Protein AF-A4V744-F1 (afdb_monomer_lite)

Structure (mmCIF, N/CA/C/O backbone):
data_AF-A4V744-F1
#
_entry.id   AF-A4V744-F1
#
loop_
_atom_site.group_PDB
_atom_site.id
_atom_site.type_symbol
_atom_site.label_atom_id
_atom_site.label_alt_id
_atom_site.label_comp_id
_atom_site.label_asym_id
_atom_site.label_entity_id
_atom_site.label_seq_id
_atom_site.pdbx_PDB_ins_code
_atom_site.Cartn_x
_atom_site.Cartn_y
_atom_site.Cartn_z
_atom_site.occupancy
_atom_site.B_iso_or_equiv
_atom_site.auth_seq_id
_atom_site.auth_comp_id
_atom_site.auth_asym_id
_atom_site.auth_atom_id
_atom_site.pdbx_PDB_model_num
ATOM 1 N N . MET A 1 1 ? 41.939 4.736 -84.331 1.00 39.88 1 MET A N 1
ATOM 2 C CA . MET A 1 1 ? 41.322 3.540 -83.723 1.00 39.88 1 MET A CA 1
ATOM 3 C C . MET A 1 1 ? 40.564 4.002 -82.494 1.00 39.88 1 MET A C 1
ATOM 5 O O . MET A 1 1 ? 41.190 4.367 -81.511 1.00 39.88 1 MET A O 1
ATOM 9 N N . PHE A 1 2 ? 39.242 4.112 -82.613 1.00 42.59 2 PHE A N 1
ATOM 10 C CA . PHE A 1 2 ? 38.347 4.412 -81.499 1.00 42.59 2 PHE A CA 1
ATOM 11 C C . PHE A 1 2 ? 38.007 3.085 -80.820 1.00 42.59 2 PHE A C 1
ATOM 13 O O . PHE A 1 2 ? 37.403 2.225 -81.455 1.00 42.59 2 PHE A O 1
ATOM 20 N N . SER A 1 3 ? 38.435 2.900 -79.573 1.00 40.66 3 SER A N 1
ATOM 21 C CA . SER A 1 3 ? 37.956 1.797 -78.740 1.00 40.66 3 SER A CA 1
ATOM 22 C C . SER A 1 3 ? 36.756 2.292 -77.947 1.00 40.66 3 SER A C 1
ATOM 24 O O . SER A 1 3 ? 36.907 3.073 -77.010 1.00 40.66 3 SER A O 1
ATOM 26 N N . GLU A 1 4 ? 35.567 1.854 -78.348 1.00 43.22 4 GLU A N 1
ATOM 27 C CA . GLU A 1 4 ? 34.348 1.975 -77.554 1.00 43.22 4 GLU A CA 1
ATOM 28 C C . GLU A 1 4 ? 34.494 1.112 -76.291 1.00 43.22 4 GLU A C 1
ATOM 30 O O . GLU A 1 4 ? 34.609 -0.112 -76.365 1.00 43.22 4 GLU A O 1
ATOM 35 N N . GLN A 1 5 ? 34.517 1.740 -75.113 1.00 41.59 5 GLN A N 1
ATOM 36 C CA . GLN A 1 5 ? 34.272 1.028 -73.860 1.00 41.59 5 GLN A CA 1
ATOM 37 C C . GLN A 1 5 ? 32.759 0.820 -73.706 1.00 41.59 5 GLN A C 1
ATOM 39 O O . GLN A 1 5 ? 32.009 1.792 -73.822 1.00 41.59 5 GLN A O 1
ATOM 44 N N . PRO A 1 6 ? 32.279 -0.396 -73.398 1.00 44.72 6 PRO A N 1
ATOM 45 C CA . PRO A 1 6 ? 30.864 -0.605 -73.146 1.00 44.72 6 PRO A CA 1
ATOM 46 C C . PRO A 1 6 ? 30.488 0.022 -71.797 1.00 44.72 6 PRO A C 1
ATOM 48 O O . PRO A 1 6 ? 30.971 -0.391 -70.741 1.00 44.72 6 PRO A O 1
ATOM 51 N N . GLN A 1 7 ? 29.603 1.021 -71.837 1.00 45.38 7 GLN A N 1
ATOM 52 C CA . GLN A 1 7 ? 28.881 1.524 -70.670 1.00 45.38 7 GLN A CA 1
ATOM 53 C C . GLN A 1 7 ? 28.083 0.373 -70.044 1.00 45.38 7 GLN A C 1
ATOM 55 O O . GLN A 1 7 ? 27.060 -0.058 -70.575 1.00 45.38 7 GLN A O 1
ATOM 60 N N . GLN A 1 8 ? 28.541 -0.126 -68.896 1.00 43.38 8 GLN A N 1
ATOM 61 C CA . GLN A 1 8 ? 27.714 -0.968 -68.039 1.00 43.38 8 GLN A CA 1
ATOM 62 C C . GLN A 1 8 ? 26.542 -0.129 -67.499 1.00 43.38 8 GLN A C 1
ATOM 64 O O . GLN A 1 8 ? 26.775 0.961 -66.967 1.00 43.38 8 GLN A O 1
ATOM 69 N N . PRO A 1 9 ? 25.286 -0.603 -67.585 1.00 44.59 9 PRO A N 1
ATOM 70 C CA . PRO A 1 9 ? 24.174 0.076 -66.947 1.00 44.59 9 PRO A CA 1
ATOM 71 C C . PRO A 1 9 ? 24.322 -0.074 -65.432 1.00 44.59 9 PRO A C 1
ATOM 73 O O . PRO A 1 9 ? 24.191 -1.167 -64.879 1.00 44.59 9 PRO A O 1
ATOM 76 N N . ILE A 1 10 ? 24.598 1.036 -64.747 1.00 46.03 10 ILE A N 1
ATOM 77 C CA . ILE A 1 10 ? 24.522 1.112 -63.290 1.00 46.03 10 ILE A CA 1
ATOM 78 C C . ILE A 1 10 ? 23.040 0.970 -62.941 1.00 46.03 10 ILE A C 1
ATOM 80 O O . ILE A 1 10 ? 22.276 1.934 -62.987 1.00 46.03 10 ILE A O 1
ATOM 84 N N . ALA A 1 11 ? 22.613 -0.261 -62.662 1.00 47.22 11 ALA A N 1
ATOM 85 C CA . ALA A 1 11 ? 21.280 -0.555 -62.173 1.00 47.22 11 ALA A CA 1
ATOM 86 C C . ALA A 1 11 ? 21.064 0.227 -60.871 1.00 47.22 11 ALA A C 1
ATOM 88 O O . ALA A 1 11 ? 21.612 -0.104 -59.817 1.00 47.22 11 ALA A O 1
ATOM 89 N N . ALA A 1 12 ? 20.282 1.302 -60.968 1.00 52.31 12 ALA A N 1
ATOM 90 C CA . ALA A 1 12 ? 19.853 2.120 -59.850 1.00 52.31 12 ALA A CA 1
ATOM 91 C C . ALA A 1 12 ? 19.116 1.233 -58.842 1.00 52.31 12 ALA A C 1
ATOM 93 O O . ALA A 1 12 ? 17.920 0.968 -58.964 1.00 52.31 12 ALA A O 1
ATOM 94 N N . THR A 1 13 ? 19.833 0.759 -57.827 1.00 50.25 13 THR A N 1
ATOM 95 C CA . THR A 1 13 ? 19.216 0.005 -56.744 1.00 50.25 13 THR A CA 1
ATOM 96 C C . THR A 1 13 ? 18.580 1.021 -55.800 1.00 50.25 13 THR A C 1
ATOM 98 O O . THR A 1 13 ? 19.169 1.413 -54.796 1.00 50.25 13 THR A O 1
ATOM 101 N N . LYS A 1 14 ? 17.371 1.495 -56.127 1.00 54.41 14 LYS A N 1
ATOM 102 C CA . LYS A 1 14 ? 16.522 2.220 -55.172 1.00 54.41 14 LYS A CA 1
ATOM 103 C C . LYS A 1 14 ? 16.072 1.228 -54.094 1.00 54.41 14 LYS A C 1
ATOM 105 O O . LYS A 1 14 ? 14.969 0.693 -54.148 1.00 54.41 14 LYS A O 1
ATOM 110 N N . LYS A 1 15 ? 16.944 0.934 -53.123 1.00 53.41 15 LYS A N 1
ATOM 111 C CA . LYS A 1 15 ? 16.560 0.186 -51.922 1.00 53.41 15 LYS A CA 1
ATOM 112 C C . LYS A 1 15 ? 15.655 1.079 -51.079 1.00 53.41 15 LYS A C 1
ATOM 114 O O . LYS A 1 15 ? 16.089 2.069 -50.503 1.00 53.41 15 LYS A O 1
ATOM 119 N N . SER A 1 16 ? 14.377 0.714 -51.116 1.00 53.50 16 SER A N 1
ATOM 120 C CA . SER A 1 16 ? 13.258 1.124 -50.272 1.00 53.50 16 SER A CA 1
ATOM 121 C C . SER A 1 16 ? 13.646 1.852 -48.978 1.00 53.50 16 SER A C 1
ATOM 123 O O . SER A 1 16 ? 14.050 1.239 -47.994 1.00 53.50 16 SER A O 1
ATOM 125 N N . ILE A 1 17 ? 13.427 3.166 -48.966 1.00 54.81 17 ILE A N 1
ATOM 126 C CA . ILE A 1 17 ? 13.433 4.001 -47.753 1.00 54.81 17 ILE A CA 1
ATOM 127 C C . ILE A 1 17 ? 12.114 3.797 -46.965 1.00 54.81 17 ILE A C 1
ATOM 129 O O . ILE A 1 17 ? 12.008 4.161 -45.799 1.00 54.81 17 ILE A O 1
ATOM 133 N N . PHE A 1 18 ? 11.115 3.133 -47.563 1.00 52.41 18 PHE A N 1
ATOM 134 C CA . PHE A 1 18 ? 9.781 2.935 -46.987 1.00 52.41 18 PHE A CA 1
ATOM 135 C C . PHE A 1 18 ? 9.669 1.756 -46.015 1.00 52.41 18 PHE A C 1
ATOM 137 O O . PHE A 1 18 ? 8.748 1.738 -45.205 1.00 52.41 18 PHE A O 1
ATOM 144 N N . ALA A 1 19 ? 10.591 0.788 -46.041 1.00 53.59 19 ALA A N 1
ATOM 145 C CA . ALA A 1 19 ? 10.578 -0.301 -45.059 1.00 53.59 19 ALA A CA 1
ATOM 146 C C . ALA A 1 19 ? 10.895 0.207 -43.636 1.00 53.59 19 ALA A C 1
ATOM 148 O O . ALA A 1 19 ? 10.351 -0.300 -42.662 1.00 53.59 19 ALA A O 1
ATOM 149 N N . SER A 1 20 ? 11.719 1.255 -43.523 1.00 62.75 20 SER A N 1
ATOM 150 C CA . SER A 1 20 ? 12.207 1.818 -42.257 1.00 62.75 20 SER A CA 1
ATOM 151 C C . SER A 1 20 ? 11.082 2.321 -41.343 1.00 62.75 20 SER A C 1
ATOM 153 O O . SER A 1 20 ? 10.995 1.917 -40.185 1.00 62.75 20 SER A O 1
ATOM 155 N N . THR A 1 21 ? 10.167 3.148 -41.858 1.00 66.25 21 THR A N 1
ATOM 156 C CA . THR A 1 21 ? 9.132 3.790 -41.032 1.00 66.25 21 THR A CA 1
ATOM 157 C C . THR A 1 21 ? 8.153 2.782 -40.430 1.00 66.25 21 THR A C 1
ATOM 159 O O . THR A 1 21 ? 7.762 2.928 -39.275 1.00 66.25 21 THR A O 1
ATOM 162 N N . TRP A 1 22 ? 7.804 1.721 -41.162 1.00 69.50 22 TRP A N 1
ATOM 163 C CA . TRP A 1 22 ? 6.917 0.671 -40.655 1.00 69.50 22 TRP A CA 1
ATOM 164 C C . TRP A 1 22 ? 7.558 -0.146 -39.534 1.00 69.50 22 TRP A C 1
ATOM 166 O O . TRP A 1 22 ? 6.886 -0.433 -38.546 1.00 69.50 22 TRP A O 1
ATOM 176 N N . PHE A 1 23 ? 8.856 -0.454 -39.629 1.00 72.81 23 PHE A N 1
ATOM 177 C CA . PHE A 1 23 ? 9.576 -1.100 -38.528 1.00 72.81 23 PHE A CA 1
ATOM 178 C C . PHE A 1 23 ? 9.663 -0.197 -37.293 1.00 72.81 23 PHE A C 1
ATOM 180 O O . PHE A 1 23 ? 9.474 -0.688 -36.184 1.00 72.81 23 PHE A O 1
ATOM 187 N N . PHE A 1 24 ? 9.866 1.115 -37.461 1.00 72.56 24 PHE A N 1
ATOM 188 C CA . PHE A 1 24 ? 9.848 2.065 -36.342 1.00 72.56 24 PHE A CA 1
ATOM 189 C C . PHE A 1 24 ? 8.470 2.180 -35.684 1.00 72.56 24 PHE A C 1
ATOM 191 O O . PHE A 1 24 ? 8.384 2.150 -34.457 1.00 72.56 24 PHE A O 1
ATOM 198 N N . ILE A 1 25 ? 7.390 2.270 -36.466 1.00 77.75 25 ILE A N 1
ATOM 199 C CA . ILE A 1 25 ? 6.021 2.322 -35.929 1.00 77.75 25 ILE A CA 1
ATOM 200 C C . ILE A 1 25 ? 5.690 1.019 -35.200 1.00 77.75 25 ILE A C 1
ATOM 202 O O . ILE A 1 25 ? 5.173 1.064 -34.087 1.00 77.75 25 ILE A O 1
ATOM 206 N N . LEU A 1 26 ? 6.033 -0.133 -35.783 1.00 81.62 26 LEU A N 1
ATOM 207 C CA . LEU A 1 26 ? 5.816 -1.435 -35.156 1.00 81.62 26 LEU A CA 1
ATOM 208 C C . LEU A 1 26 ? 6.613 -1.564 -33.850 1.00 81.62 26 LEU A C 1
ATOM 210 O O . LEU A 1 26 ? 6.044 -1.926 -32.825 1.00 81.62 26 LEU A O 1
ATOM 214 N N . ALA A 1 27 ? 7.900 -1.208 -33.857 1.00 77.19 27 ALA A N 1
ATOM 215 C CA . ALA A 1 27 ? 8.749 -1.250 -32.668 1.00 77.19 27 ALA A CA 1
ATOM 216 C C . ALA A 1 27 ? 8.234 -0.314 -31.564 1.00 77.19 27 ALA A C 1
ATOM 218 O O . ALA A 1 27 ? 8.171 -0.707 -30.401 1.00 77.19 27 ALA A O 1
ATOM 219 N N . THR A 1 28 ? 7.801 0.895 -31.931 1.00 77.69 28 THR A N 1
ATOM 220 C CA . THR A 1 28 ? 7.221 1.859 -30.986 1.00 77.69 28 THR A CA 1
ATOM 221 C C . THR A 1 28 ? 5.890 1.350 -30.434 1.00 77.69 28 THR A C 1
ATOM 223 O O . THR A 1 28 ? 5.663 1.411 -29.230 1.00 77.69 28 THR A O 1
ATOM 226 N N . GLY A 1 29 ? 5.031 0.777 -31.282 1.00 76.19 29 GLY A N 1
ATOM 227 C CA . GLY A 1 29 ? 3.766 0.168 -30.872 1.00 76.19 29 GLY A CA 1
ATOM 228 C C . GLY A 1 29 ? 3.962 -1.002 -29.906 1.00 76.19 29 GLY A C 1
ATOM 229 O O . GLY A 1 29 ? 3.304 -1.059 -28.868 1.00 76.19 29 GLY A O 1
ATOM 230 N N . CYS A 1 30 ? 4.918 -1.894 -30.187 1.00 77.69 30 CYS A N 1
ATOM 231 C CA . CYS A 1 30 ? 5.288 -2.983 -29.282 1.00 77.69 30 CYS A CA 1
ATOM 232 C C . CYS A 1 30 ? 5.853 -2.463 -27.953 1.00 77.69 30 CYS A C 1
ATOM 234 O O . CYS A 1 30 ? 5.497 -2.995 -26.904 1.00 77.69 30 CYS A O 1
ATOM 236 N N . ALA A 1 31 ? 6.685 -1.417 -27.976 1.00 72.75 31 ALA A N 1
ATOM 237 C CA . ALA A 1 31 ? 7.235 -0.809 -26.765 1.00 72.75 31 ALA A CA 1
ATOM 238 C C . ALA A 1 31 ? 6.146 -0.155 -25.898 1.00 72.75 31 ALA A C 1
ATOM 240 O O . ALA A 1 31 ? 6.139 -0.351 -24.685 1.00 72.75 31 ALA A O 1
ATOM 241 N N . ILE A 1 32 ? 5.191 0.560 -26.506 1.00 74.62 32 ILE A N 1
ATOM 242 C CA . ILE A 1 32 ? 4.049 1.156 -25.795 1.00 74.62 32 ILE A CA 1
ATOM 243 C C . ILE A 1 32 ? 3.175 0.062 -25.173 1.00 74.62 32 ILE A C 1
ATOM 245 O O . ILE A 1 32 ? 2.812 0.162 -24.004 1.00 74.62 32 ILE A O 1
ATOM 249 N N . TRP A 1 33 ? 2.870 -1.002 -25.921 1.00 74.44 33 TRP A N 1
ATOM 250 C CA . TRP A 1 33 ? 2.043 -2.107 -25.429 1.00 74.44 33 TRP A CA 1
ATOM 251 C C . TRP A 1 33 ? 2.725 -2.905 -24.306 1.00 74.44 33 TRP A C 1
ATOM 253 O O . TRP A 1 33 ? 2.102 -3.228 -23.294 1.00 74.44 33 TRP A O 1
ATOM 263 N N . ALA A 1 34 ? 4.023 -3.188 -24.437 1.00 71.00 34 ALA A N 1
ATOM 264 C CA . ALA A 1 34 ? 4.801 -3.813 -23.369 1.00 71.00 34 ALA A CA 1
ATOM 265 C C . ALA A 1 34 ? 4.911 -2.894 -22.134 1.00 71.00 34 ALA A C 1
ATOM 267 O O . ALA A 1 34 ? 4.812 -3.357 -20.994 1.00 71.00 34 ALA A O 1
ATOM 268 N N . GLY A 1 35 ? 5.049 -1.583 -22.352 1.00 70.38 35 GLY A N 1
ATOM 269 C CA . GLY A 1 35 ? 5.043 -0.561 -21.305 1.00 70.38 35 GLY A CA 1
ATOM 270 C C . GLY A 1 35 ? 3.715 -0.490 -20.546 1.00 70.38 35 GLY A C 1
ATOM 271 O O . GLY A 1 35 ? 3.711 -0.459 -19.318 1.00 70.38 35 GLY A O 1
ATOM 272 N N . SER A 1 36 ? 2.576 -0.545 -21.242 1.00 70.38 36 SER A N 1
ATOM 273 C CA . SER A 1 36 ? 1.263 -0.518 -20.588 1.00 70.38 36 SER A CA 1
ATOM 274 C C . SER A 1 36 ? 1.023 -1.773 -19.746 1.00 70.38 36 SER A C 1
ATOM 276 O O . SER A 1 36 ? 0.607 -1.673 -18.597 1.00 70.38 36 SER A O 1
ATOM 278 N N . LYS A 1 37 ? 1.367 -2.961 -20.265 1.00 75.31 37 LYS A N 1
ATOM 279 C CA . LYS A 1 37 ? 1.211 -4.227 -19.527 1.00 75.31 37 LYS A CA 1
ATOM 280 C C . LYS A 1 37 ? 2.096 -4.310 -18.288 1.00 75.31 37 LYS A C 1
ATOM 282 O O . LYS A 1 37 ? 1.651 -4.809 -17.258 1.00 75.31 37 LYS A O 1
ATOM 287 N N . SER A 1 38 ? 3.330 -3.819 -18.374 1.00 74.25 38 SER A N 1
ATOM 288 C CA . SER A 1 38 ? 4.236 -3.773 -17.222 1.00 74.25 38 SER A CA 1
ATOM 289 C C . SER A 1 38 ? 3.795 -2.746 -16.175 1.00 74.25 38 SER A C 1
ATOM 291 O O . SER A 1 38 ? 3.874 -3.035 -14.982 1.00 74.25 38 SER A O 1
ATOM 293 N N . SER A 1 39 ? 3.260 -1.595 -16.597 1.00 77.06 39 SER A N 1
ATOM 294 C CA . SER A 1 39 ? 2.666 -0.606 -15.690 1.00 77.06 39 SER A CA 1
ATOM 295 C C . SER A 1 39 ? 1.441 -1.157 -14.958 1.00 77.06 39 SER A C 1
ATOM 297 O O . SER A 1 39 ? 1.346 -1.016 -13.740 1.00 77.06 39 SER A O 1
ATOM 299 N N . ASP A 1 40 ? 0.526 -1.817 -15.673 1.00 81.06 40 ASP A N 1
ATOM 300 C CA . ASP A 1 40 ? -0.663 -2.434 -15.071 1.00 81.06 40 ASP A CA 1
ATOM 301 C C . ASP A 1 40 ? -0.270 -3.530 -14.079 1.00 81.06 40 ASP A C 1
ATOM 303 O O . ASP A 1 40 ? -0.801 -3.592 -12.970 1.00 81.06 40 ASP A O 1
ATOM 307 N N . TYR A 1 41 ? 0.703 -4.369 -14.448 1.00 82.81 41 TYR A N 1
ATOM 308 C CA . TYR A 1 41 ? 1.223 -5.411 -13.570 1.00 82.81 41 TYR A CA 1
ATOM 309 C C . TYR A 1 41 ? 1.821 -4.820 -12.292 1.00 82.81 41 TYR A C 1
ATOM 311 O O . TYR A 1 41 ? 1.464 -5.250 -11.194 1.00 82.81 41 TYR A O 1
ATOM 319 N N . TYR A 1 42 ? 2.678 -3.802 -12.425 1.00 83.38 42 TYR A N 1
ATOM 320 C CA . TYR A 1 42 ? 3.221 -3.069 -11.286 1.00 83.38 42 TYR A CA 1
ATOM 321 C C . TYR A 1 42 ? 2.099 -2.504 -10.413 1.00 83.38 42 TYR A C 1
ATOM 323 O O . TYR A 1 42 ? 2.116 -2.681 -9.200 1.00 83.38 42 TYR A O 1
ATOM 331 N N . TRP A 1 43 ? 1.093 -1.860 -11.002 1.00 79.44 43 TRP A N 1
ATOM 332 C CA . TRP A 1 43 ? -0.005 -1.279 -10.235 1.00 79.44 43 TRP A CA 1
ATOM 333 C C . TRP A 1 43 ? -0.814 -2.334 -9.475 1.00 79.44 43 TRP A C 1
ATOM 335 O O . TRP A 1 43 ? -1.169 -2.117 -8.322 1.00 79.44 43 TRP A O 1
ATOM 345 N N . GLN A 1 44 ? -1.060 -3.492 -10.088 1.00 83.38 44 GLN A N 1
ATOM 346 C CA . GLN A 1 44 ? -1.839 -4.572 -9.482 1.00 83.38 44 GLN A CA 1
ATOM 347 C C . GLN A 1 44 ? -1.100 -5.318 -8.367 1.00 83.38 44 GLN A C 1
ATOM 349 O O . GLN A 1 44 ? -1.745 -5.819 -7.449 1.00 83.38 44 GLN A O 1
ATOM 354 N N . HIS A 1 45 ? 0.230 -5.387 -8.436 1.00 84.12 45 HIS A N 1
ATOM 355 C CA . HIS A 1 45 ? 1.036 -6.226 -7.543 1.00 84.12 45 HIS A CA 1
ATOM 356 C C . HIS A 1 45 ? 1.943 -5.426 -6.604 1.00 84.12 45 HIS A C 1
ATOM 358 O O . HIS A 1 45 ? 2.581 -6.014 -5.733 1.00 84.12 45 HIS A O 1
ATOM 364 N N . SER A 1 46 ? 2.039 -4.104 -6.766 1.00 84.62 46 SER A N 1
ATOM 365 C CA . SER A 1 46 ? 2.852 -3.279 -5.875 1.00 84.62 46 SER A CA 1
ATOM 366 C C . SER A 1 46 ? 2.155 -3.033 -4.546 1.00 84.62 46 SER A C 1
ATOM 368 O O . SER A 1 46 ? 0.955 -2.748 -4.472 1.00 84.62 46 SER A O 1
ATOM 370 N N . GLU A 1 47 ? 2.953 -3.119 -3.487 1.00 88.06 47 GLU A N 1
ATOM 371 C CA . GLU A 1 47 ? 2.554 -2.682 -2.160 1.00 88.06 47 GLU A CA 1
ATOM 372 C C . GLU A 1 47 ? 2.307 -1.166 -2.156 1.00 88.06 47 GLU A C 1
ATOM 374 O O . GLU A 1 47 ? 2.904 -0.399 -2.924 1.00 88.06 47 GLU A O 1
ATOM 379 N N . MET A 1 48 ? 1.421 -0.726 -1.271 1.00 87.62 48 MET A N 1
ATOM 380 C CA . MET A 1 48 ? 1.223 0.684 -0.974 1.00 87.62 48 MET A CA 1
ATOM 381 C C . MET A 1 48 ? 2.522 1.356 -0.502 1.00 87.62 48 MET A C 1
ATOM 383 O O . MET A 1 48 ? 3.351 0.768 0.197 1.00 87.62 48 MET A O 1
ATOM 387 N N . SER A 1 49 ? 2.690 2.622 -0.880 1.00 86.12 49 SER A N 1
ATOM 388 C CA . SER A 1 49 ? 3.757 3.494 -0.374 1.00 86.12 49 SER A CA 1
ATOM 389 C C . SER A 1 49 ? 3.454 3.981 1.048 1.00 86.12 49 SER A C 1
ATOM 391 O O . SER A 1 49 ? 2.299 3.972 1.476 1.00 86.12 49 SER A O 1
ATOM 393 N N . ALA A 1 50 ? 4.470 4.470 1.767 1.00 84.19 50 ALA A N 1
ATOM 394 C CA . ALA A 1 50 ? 4.310 4.993 3.131 1.00 84.19 50 ALA A CA 1
ATOM 395 C C . ALA A 1 50 ? 3.203 6.062 3.234 1.00 84.19 50 ALA A C 1
ATOM 397 O O . ALA A 1 50 ? 2.336 5.997 4.102 1.00 84.19 50 ALA A O 1
ATOM 398 N N . ARG A 1 51 ? 3.132 6.983 2.264 1.00 82.12 51 ARG A N 1
ATOM 399 C CA . ARG A 1 51 ? 2.080 8.011 2.213 1.00 82.12 51 ARG A CA 1
ATOM 400 C C . ARG A 1 51 ? 0.676 7.429 2.029 1.00 82.12 51 ARG A C 1
ATOM 402 O O . ARG A 1 51 ? -0.281 7.953 2.593 1.00 82.12 51 ARG A O 1
ATOM 409 N N . GLN A 1 52 ? 0.540 6.367 1.237 1.00 84.19 52 GLN A N 1
ATOM 410 C CA . GLN A 1 52 ? -0.742 5.677 1.069 1.00 84.19 52 GLN A CA 1
ATOM 411 C C . GLN A 1 52 ? -1.144 4.975 2.369 1.00 84.19 52 GLN A C 1
ATOM 413 O O . GLN A 1 52 ? -2.292 5.098 2.785 1.00 84.19 52 GLN A O 1
ATOM 418 N N . TYR A 1 53 ? -0.194 4.343 3.066 1.00 86.81 53 TYR A N 1
ATOM 419 C CA . TYR A 1 53 ? -0.441 3.808 4.405 1.00 86.81 53 TYR A CA 1
ATOM 420 C C . TYR A 1 53 ? -0.851 4.895 5.405 1.00 86.81 53 TYR A C 1
ATOM 422 O O . TYR A 1 53 ? -1.752 4.656 6.200 1.00 86.81 53 TYR A O 1
ATOM 430 N N . ALA A 1 54 ? -0.271 6.097 5.344 1.00 83.50 54 ALA A N 1
ATOM 431 C CA . ALA A 1 54 ? -0.662 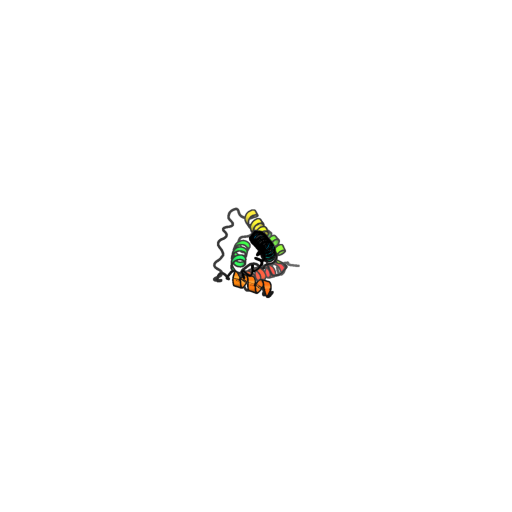7.214 6.206 1.00 83.50 54 ALA A CA 1
ATOM 432 C C . ALA A 1 54 ? -2.114 7.670 5.970 1.00 83.50 54 ALA A C 1
ATOM 434 O O . ALA A 1 54 ? -2.850 7.896 6.929 1.00 83.50 54 ALA A O 1
ATOM 435 N N . MET A 1 55 ? -2.551 7.756 4.707 1.00 80.38 55 MET A N 1
ATOM 436 C CA . MET A 1 55 ? -3.953 8.046 4.358 1.00 80.38 55 MET A CA 1
ATOM 437 C C . MET A 1 55 ? -4.898 6.963 4.885 1.00 80.38 55 MET A C 1
ATOM 439 O O . MET A 1 55 ? -5.949 7.257 5.450 1.00 80.38 55 MET A O 1
ATOM 443 N N . VAL A 1 56 ? -4.507 5.704 4.706 1.00 83.69 56 VAL A N 1
ATOM 444 C CA . VAL A 1 56 ? -5.280 4.545 5.148 1.00 83.69 56 VAL A CA 1
ATOM 445 C C . VAL A 1 56 ? -5.378 4.490 6.674 1.00 83.69 56 VAL A C 1
ATOM 447 O O . VAL A 1 56 ? -6.454 4.230 7.203 1.00 83.69 56 VAL A O 1
ATOM 450 N N . TRP A 1 57 ? -4.286 4.772 7.384 1.00 84.50 57 TRP A N 1
ATOM 451 C CA . TRP A 1 57 ? -4.243 4.821 8.843 1.00 84.50 57 TRP A CA 1
ATOM 452 C C . TRP A 1 57 ? -5.142 5.922 9.413 1.00 84.50 57 TRP A C 1
ATOM 454 O O . TRP A 1 57 ? -5.959 5.645 10.289 1.00 84.50 57 TRP A O 1
ATOM 464 N N . ASP A 1 58 ? -5.043 7.147 8.889 1.00 80.81 58 ASP A N 1
ATOM 465 C CA . ASP A 1 58 ? -5.927 8.252 9.287 1.00 80.81 58 ASP A CA 1
ATOM 466 C C . ASP A 1 58 ? -7.400 7.904 9.025 1.00 80.81 58 ASP A C 1
ATOM 468 O O . ASP A 1 58 ? -8.270 8.134 9.867 1.00 80.81 58 ASP A O 1
ATOM 472 N N . GLY A 1 59 ? -7.669 7.256 7.891 1.00 78.62 59 GLY A N 1
ATOM 473 C CA . GLY A 1 59 ? -8.993 6.759 7.567 1.00 78.62 59 GLY A CA 1
ATOM 474 C C . GLY A 1 59 ? -9.515 5.722 8.554 1.00 78.62 59 GLY A C 1
ATOM 475 O O . GLY A 1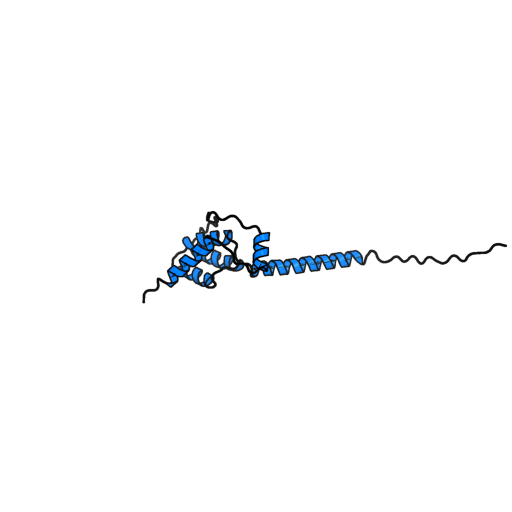 59 ? -10.616 5.871 9.080 1.00 78.62 59 GLY A O 1
ATOM 476 N N . TYR A 1 60 ? -8.701 4.711 8.850 1.00 80.44 60 TYR A N 1
ATOM 477 C CA . TYR A 1 60 ? -9.012 3.636 9.786 1.00 80.44 60 TYR A CA 1
ATOM 478 C C . TYR A 1 60 ? -9.390 4.160 11.177 1.00 80.44 60 TYR A C 1
ATOM 480 O O . TYR A 1 60 ? -10.379 3.715 11.759 1.00 80.44 60 TYR A O 1
ATOM 488 N N . GLN A 1 61 ? -8.659 5.153 11.692 1.00 79.94 61 GLN A N 1
ATOM 489 C CA . GLN A 1 61 ? -8.935 5.749 13.005 1.00 79.94 61 GLN A CA 1
ATOM 490 C C . GLN A 1 61 ? -10.308 6.432 13.093 1.00 79.94 61 GLN A C 1
ATOM 492 O O . GLN A 1 61 ? -10.852 6.581 14.187 1.00 79.94 61 GLN A O 1
ATOM 497 N N . ARG A 1 62 ? -10.876 6.859 11.960 1.00 77.69 62 ARG A N 1
ATOM 498 C CA . ARG A 1 62 ? -12.170 7.558 11.894 1.00 77.69 62 ARG A CA 1
ATOM 499 C C . ARG A 1 62 ? -13.361 6.612 11.709 1.00 77.69 62 ARG A C 1
ATOM 501 O O . ARG A 1 62 ? -14.500 7.062 11.868 1.00 77.69 62 ARG A O 1
ATOM 508 N N . LEU A 1 63 ? -13.108 5.343 11.376 1.00 78.31 63 LEU A N 1
ATOM 509 C CA . LEU A 1 63 ? -14.136 4.317 11.185 1.00 78.31 63 LEU A CA 1
ATOM 510 C C . LEU A 1 63 ? -14.792 3.918 12.509 1.00 78.31 63 LEU A C 1
ATOM 512 O O . LEU A 1 63 ? -14.183 3.999 13.580 1.00 78.31 63 LEU A O 1
ATOM 516 N N . SER A 1 64 ? -16.034 3.447 12.421 1.00 82.19 64 SER A N 1
ATOM 517 C CA . SER A 1 64 ? -16.719 2.793 13.534 1.00 82.19 64 SER A CA 1
ATOM 518 C C . SER A 1 64 ? -16.058 1.442 13.873 1.00 82.19 64 SER A C 1
ATOM 520 O O . SER A 1 64 ? -15.323 0.895 13.048 1.00 82.19 64 SER A O 1
ATOM 522 N N . PRO A 1 65 ? -16.320 0.840 15.049 1.00 80.75 65 PRO A N 1
ATOM 523 C CA . PRO A 1 65 ? -15.796 -0.492 15.376 1.00 80.75 65 PRO A CA 1
ATOM 524 C C . PRO A 1 65 ? -16.185 -1.579 14.355 1.00 80.75 65 PRO A C 1
ATOM 526 O O . PRO A 1 65 ? -15.400 -2.488 14.074 1.00 80.75 65 PRO A O 1
ATOM 529 N N . GLU A 1 66 ? -17.375 -1.473 13.755 1.00 81.38 66 GLU A N 1
ATOM 530 C CA . GLU A 1 66 ? -17.822 -2.386 12.698 1.00 81.38 66 GLU A CA 1
ATOM 531 C C . GLU A 1 66 ? -17.008 -2.184 11.407 1.00 81.38 66 GLU A C 1
ATOM 533 O O . GLU A 1 66 ? -16.526 -3.153 10.812 1.00 81.38 66 GLU A O 1
ATOM 538 N N . GLY A 1 67 ? -16.764 -0.930 11.019 1.00 79.94 67 GLY A N 1
ATOM 539 C CA . GLY A 1 67 ? -15.922 -0.567 9.879 1.00 79.94 67 GLY A CA 1
ATOM 540 C C . GLY A 1 67 ? -14.470 -0.976 10.045 1.00 79.94 67 GLY A C 1
ATOM 541 O O . GLY A 1 67 ? -13.866 -1.497 9.110 1.00 79.94 67 GLY A O 1
ATOM 542 N N . GLN A 1 68 ? -13.922 -0.834 11.253 1.00 82.44 68 GLN A N 1
ATOM 543 C CA . GLN A 1 68 ? -12.581 -1.316 11.582 1.00 82.44 68 GLN A CA 1
ATOM 544 C C . GLN A 1 68 ? -12.480 -2.842 11.458 1.00 82.44 68 GLN A C 1
ATOM 546 O O . GLN A 1 68 ? -11.472 -3.346 10.970 1.00 82.44 68 GLN A O 1
ATOM 551 N N . THR A 1 69 ? -13.541 -3.581 11.800 1.00 81.62 69 THR A N 1
ATOM 552 C CA . THR A 1 69 ? -13.589 -5.043 11.626 1.00 81.62 69 THR A CA 1
ATOM 553 C C . THR A 1 69 ? -13.604 -5.431 10.142 1.00 81.62 69 THR A C 1
ATOM 555 O O . THR A 1 69 ? -12.842 -6.303 9.715 1.00 81.62 69 THR A O 1
ATOM 558 N N . LYS A 1 70 ? -14.425 -4.750 9.326 1.00 80.25 70 LYS A N 1
ATOM 559 C CA . LYS A 1 70 ? -14.456 -4.941 7.861 1.00 80.25 70 LYS A CA 1
ATOM 560 C C . LYS A 1 70 ? -13.102 -4.610 7.241 1.00 80.25 70 LYS A C 1
ATOM 562 O O . LYS A 1 70 ? -12.584 -5.386 6.442 1.00 80.25 70 LYS A O 1
ATOM 567 N N . PHE A 1 71 ? -12.494 -3.514 7.672 1.00 80.88 71 PHE A N 1
ATOM 568 C CA . PHE A 1 71 ? -11.163 -3.102 7.261 1.00 80.88 71 PHE A CA 1
ATOM 569 C C . PHE A 1 71 ? -10.093 -4.142 7.632 1.00 80.88 71 PHE A C 1
ATOM 571 O O . PHE A 1 71 ? -9.272 -4.522 6.797 1.00 80.88 71 PHE A O 1
ATOM 578 N N . GLY A 1 72 ? -10.132 -4.658 8.863 1.00 77.50 72 GLY A N 1
ATOM 579 C CA . GLY A 1 72 ? -9.196 -5.668 9.346 1.00 77.50 72 GLY A CA 1
ATOM 580 C C . GLY A 1 72 ? -9.192 -6.933 8.496 1.00 77.50 72 GLY A C 1
ATOM 581 O O . GLY A 1 72 ? -8.126 -7.493 8.259 1.00 77.50 72 GLY A O 1
ATOM 582 N N . SER A 1 73 ? -10.349 -7.330 7.954 1.00 77.69 73 SER A N 1
ATOM 583 C CA . SER A 1 73 ? -10.454 -8.488 7.056 1.00 77.69 73 SER A CA 1
ATOM 584 C C . SER A 1 73 ? -9.667 -8.331 5.746 1.00 77.69 73 SER A C 1
ATOM 586 O O . SER A 1 73 ? -9.162 -9.320 5.214 1.00 77.69 73 SER A O 1
ATOM 588 N N . VAL A 1 74 ? -9.501 -7.096 5.259 1.00 75.25 74 VAL A N 1
ATOM 589 C CA . VAL A 1 74 ? -8.716 -6.783 4.054 1.00 75.25 74 VAL A CA 1
ATOM 590 C C . VAL A 1 74 ? -7.214 -6.831 4.360 1.00 75.25 74 VAL A C 1
ATOM 592 O O . VAL A 1 74 ? -6.431 -7.303 3.539 1.00 75.25 74 VAL A O 1
ATOM 595 N N . LEU A 1 75 ? -6.804 -6.415 5.563 1.00 74.38 75 LEU A N 1
ATOM 596 C CA . LEU A 1 75 ? -5.394 -6.288 5.946 1.00 74.38 75 LEU A CA 1
ATOM 597 C C . LEU A 1 75 ? -4.733 -7.567 6.493 1.00 74.38 75 LEU A C 1
ATOM 599 O O . LEU A 1 75 ? -3.552 -7.5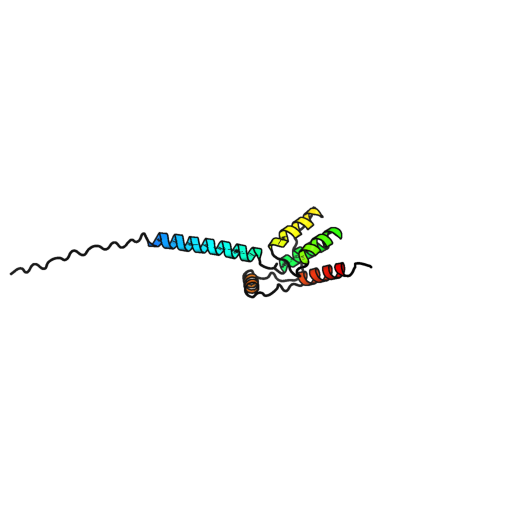39 6.848 1.00 74.38 75 LEU A O 1
ATOM 603 N N . LEU A 1 76 ? -5.458 -8.689 6.580 1.00 60.94 76 LEU A N 1
ATOM 604 C CA . LEU A 1 76 ? -4.992 -9.932 7.224 1.00 60.94 76 LEU A CA 1
ATOM 605 C C . LEU A 1 76 ? -3.667 -10.490 6.666 1.00 60.94 76 LEU A C 1
ATOM 607 O O . LEU A 1 76 ? -3.008 -11.285 7.331 1.00 60.94 76 LEU A O 1
ATOM 611 N N . LYS A 1 77 ? -3.251 -10.074 5.465 1.00 72.19 77 LYS A N 1
ATOM 612 C CA . LYS A 1 77 ? -2.000 -10.502 4.816 1.00 72.19 77 LYS A CA 1
ATOM 613 C C . LYS A 1 77 ? -0.748 -9.791 5.357 1.00 72.19 77 LYS A C 1
ATOM 615 O O . LYS A 1 77 ? 0.360 -10.142 4.962 1.00 72.19 77 LYS A O 1
ATOM 620 N N . GLY A 1 78 ? -0.902 -8.794 6.236 1.00 76.00 78 GLY A N 1
ATOM 621 C CA . GLY A 1 78 ? 0.210 -8.025 6.814 1.00 76.00 78 GLY A CA 1
ATOM 622 C C . GLY A 1 78 ? 0.726 -6.878 5.932 1.00 76.00 78 GLY A C 1
ATOM 623 O O . GLY A 1 78 ? 1.678 -6.187 6.295 1.00 76.00 78 GLY A O 1
ATOM 624 N N . PHE A 1 79 ? 0.108 -6.665 4.772 1.00 83.12 79 PHE A N 1
ATOM 625 C CA . PHE A 1 79 ? 0.393 -5.572 3.847 1.00 83.12 79 PHE A CA 1
ATOM 626 C C . PHE A 1 79 ? -0.833 -5.298 2.975 1.00 83.12 79 PHE A C 1
ATOM 628 O O . PHE A 1 79 ? -1.752 -6.116 2.914 1.00 83.12 79 PHE A O 1
ATOM 635 N N . LEU A 1 80 ? -0.814 -4.157 2.289 1.00 85.44 80 LEU A N 1
ATOM 636 C CA . LEU A 1 80 ? -1.834 -3.758 1.333 1.00 85.44 80 LEU A CA 1
ATOM 637 C C . LEU A 1 80 ? -1.247 -3.518 -0.049 1.00 85.44 80 LEU A C 1
ATOM 639 O O . LEU A 1 80 ? -0.234 -2.831 -0.207 1.00 85.44 80 LEU A O 1
ATOM 643 N N . LEU A 1 81 ? -1.932 -4.035 -1.059 1.00 87.94 81 LEU A N 1
ATOM 644 C CA . LEU A 1 81 ? -1.655 -3.738 -2.456 1.00 87.94 81 LEU A CA 1
ATOM 645 C C . LEU A 1 81 ? -2.364 -2.453 -2.879 1.00 87.94 81 LEU A C 1
ATOM 647 O O . LEU A 1 81 ? -3.441 -2.119 -2.385 1.00 87.94 81 LEU A O 1
ATOM 651 N N . LYS A 1 82 ? -1.799 -1.735 -3.853 1.00 86.50 82 LYS A N 1
ATOM 652 C CA . LYS A 1 82 ? -2.408 -0.495 -4.370 1.00 86.50 82 LYS A CA 1
ATOM 653 C C . LYS A 1 82 ? -3.875 -0.641 -4.819 1.00 86.50 82 LYS A C 1
ATOM 655 O O . LYS A 1 82 ? -4.638 0.282 -4.536 1.00 86.50 82 LYS A O 1
ATOM 660 N N . PRO A 1 83 ? -4.327 -1.752 -5.440 1.00 84.12 83 PRO A N 1
ATOM 661 C CA . PRO A 1 83 ? -5.738 -1.927 -5.791 1.00 84.12 83 PRO A CA 1
ATOM 662 C C . PRO A 1 83 ? -6.670 -2.008 -4.577 1.00 84.12 83 PRO A C 1
ATOM 664 O O . PRO A 1 83 ? -7.808 -1.548 -4.655 1.00 84.12 83 PRO A O 1
ATOM 667 N N . GLU A 1 84 ? -6.190 -2.530 -3.443 1.00 85.12 84 GLU A N 1
ATOM 668 C CA . GLU A 1 84 ? -6.977 -2.671 -2.208 1.00 85.12 84 GLU A CA 1
ATOM 669 C C . GLU A 1 84 ? -7.310 -1.298 -1.581 1.00 85.12 84 GLU A C 1
ATOM 671 O O . GLU A 1 84 ? -8.225 -1.199 -0.765 1.00 85.12 84 GLU A O 1
ATOM 676 N N . LEU A 1 85 ? -6.654 -0.212 -2.026 1.00 82.38 85 LEU A N 1
ATOM 677 C CA . LEU A 1 85 ? -6.974 1.163 -1.619 1.00 82.38 85 LEU A CA 1
ATOM 678 C C . LEU A 1 85 ? -8.412 1.547 -1.958 1.00 82.38 85 LEU A C 1
ATOM 680 O O . LEU A 1 85 ? -9.052 2.250 -1.182 1.00 82.38 85 LEU A O 1
ATOM 684 N N . SER A 1 86 ? -8.908 1.094 -3.111 1.00 80.44 86 SER A N 1
ATOM 685 C CA . SER A 1 86 ? -10.271 1.392 -3.561 1.00 80.44 86 SER A CA 1
ATOM 686 C C . SER A 1 86 ? -11.304 0.814 -2.594 1.00 80.44 86 SER A C 1
ATOM 688 O O . SER A 1 86 ? -12.077 1.569 -2.018 1.00 80.44 86 SER A O 1
ATOM 690 N N . ALA A 1 87 ? -11.207 -0.485 -2.298 1.00 82.00 87 ALA A N 1
ATOM 691 C CA . ALA A 1 87 ? -12.085 -1.170 -1.351 1.00 82.00 87 ALA A CA 1
ATOM 692 C C . ALA A 1 87 ? -12.062 -0.530 0.048 1.00 82.00 87 ALA A C 1
ATOM 694 O O . ALA A 1 87 ? -13.100 -0.379 0.686 1.00 82.00 87 ALA A O 1
ATOM 695 N N . ILE A 1 88 ? -10.884 -0.114 0.518 1.00 79.81 88 ILE A N 1
ATOM 696 C CA . ILE A 1 88 ? -10.735 0.595 1.795 1.00 79.81 88 ILE A CA 1
ATOM 697 C C . ILE A 1 88 ? -11.424 1.961 1.767 1.00 79.81 88 ILE A C 1
ATOM 699 O O . ILE A 1 88 ? -12.103 2.339 2.722 1.00 79.81 88 ILE A O 1
ATOM 703 N N . THR A 1 89 ? -11.235 2.706 0.680 1.00 77.62 89 THR A N 1
ATOM 704 C CA . THR A 1 89 ? -11.836 4.031 0.518 1.00 77.62 89 THR A CA 1
ATOM 705 C C . THR A 1 89 ? -13.355 3.913 0.449 1.00 77.62 89 THR A C 1
ATOM 707 O O . THR A 1 89 ? -14.048 4.706 1.075 1.00 77.62 89 THR A O 1
ATOM 710 N N . ASP A 1 90 ? -13.875 2.881 -0.217 1.00 80.88 90 ASP A N 1
ATOM 711 C CA . ASP A 1 90 ? -15.309 2.608 -0.297 1.00 80.88 90 ASP A CA 1
ATOM 712 C C . ASP A 1 90 ? -15.912 2.321 1.083 1.00 80.88 90 ASP A C 1
ATOM 714 O O . ASP A 1 90 ? -16.951 2.885 1.420 1.00 80.88 90 ASP A O 1
ATOM 718 N N . ILE A 1 91 ? -15.244 1.510 1.917 1.00 78.06 91 ILE A N 1
ATOM 719 C CA . ILE A 1 91 ? -15.664 1.275 3.312 1.00 78.06 91 ILE A CA 1
ATOM 720 C C . ILE A 1 91 ? -15.729 2.602 4.072 1.00 78.06 91 ILE A C 1
ATOM 722 O O . ILE A 1 91 ? -16.690 2.872 4.792 1.00 78.06 91 ILE A O 1
ATOM 726 N N . ALA A 1 92 ? -14.720 3.452 3.900 1.00 76.56 92 ALA A N 1
ATOM 727 C CA . ALA A 1 92 ? -14.652 4.706 4.629 1.00 76.56 92 ALA A CA 1
ATOM 728 C C . ALA A 1 92 ? -15.682 5.744 4.165 1.00 76.56 92 ALA A C 1
ATOM 730 O O . ALA A 1 92 ? -16.242 6.456 4.999 1.00 76.56 92 ALA A O 1
ATOM 731 N N . LEU A 1 93 ? -15.976 5.790 2.864 1.00 75.00 93 LEU A N 1
ATOM 732 C CA . LEU A 1 93 ? -17.039 6.617 2.293 1.00 75.00 93 LEU A CA 1
ATOM 733 C C . LEU A 1 93 ? -18.433 6.141 2.721 1.00 75.00 93 LEU A C 1
ATOM 735 O O . LEU A 1 93 ? -19.308 6.967 2.953 1.00 75.00 93 LEU A O 1
ATOM 739 N N . GLN A 1 94 ? -18.642 4.828 2.857 1.00 76.44 94 GLN A N 1
ATOM 740 C CA . GLN A 1 94 ? -19.916 4.265 3.319 1.00 76.44 94 GLN A CA 1
ATOM 741 C C . GLN A 1 94 ? -20.220 4.599 4.787 1.00 76.44 94 GLN A C 1
ATOM 743 O O . GLN A 1 94 ? -21.389 4.706 5.151 1.00 76.44 94 GLN A O 1
ATOM 748 N N . GLU A 1 95 ? -19.197 4.762 5.633 1.00 71.38 95 GLU A N 1
ATOM 749 C CA . GLU A 1 95 ? -19.389 5.078 7.056 1.00 71.38 95 GLU A CA 1
ATOM 750 C C . GLU A 1 95 ? -19.372 6.574 7.380 1.00 71.38 95 GLU A C 1
ATOM 752 O O . GLU A 1 95 ? -19.928 6.979 8.405 1.00 71.38 95 GLU A O 1
ATOM 757 N N . ARG A 1 96 ? -18.745 7.415 6.548 1.00 63.03 96 ARG A N 1
ATOM 758 C CA . ARG A 1 96 ? -18.739 8.872 6.733 1.00 63.03 96 ARG A CA 1
ATOM 759 C C . ARG A 1 96 ? -18.767 9.622 5.401 1.00 63.03 96 ARG A C 1
ATOM 761 O O . ARG A 1 96 ? -17.830 9.524 4.616 1.00 63.03 96 ARG A O 1
ATOM 768 N N . ASP A 1 97 ? -19.727 10.542 5.268 1.00 51.97 97 ASP A N 1
ATOM 769 C CA . ASP A 1 97 ? -19.842 11.514 4.159 1.00 51.97 97 ASP A CA 1
ATOM 770 C C . ASP A 1 97 ? -18.627 12.463 4.007 1.00 51.97 97 ASP A C 1
ATOM 772 O O . ASP A 1 97 ? -18.548 13.241 3.059 1.00 51.97 97 ASP A O 1
ATOM 776 N N . SER A 1 98 ? -17.661 12.439 4.934 1.00 51.34 98 SER A N 1
ATOM 777 C CA . SER A 1 98 ? -16.486 13.324 4.941 1.00 51.34 98 SER A CA 1
ATOM 778 C C . SER A 1 98 ? -15.175 12.562 5.148 1.00 51.34 98 SER A C 1
ATOM 780 O O . SER A 1 98 ? -14.398 12.833 6.068 1.00 51.34 98 SER A O 1
ATOM 782 N N . PHE A 1 99 ? -14.879 11.609 4.263 1.00 54.25 99 PHE A N 1
ATOM 783 C CA . PHE A 1 99 ? -13.516 11.098 4.132 1.00 54.25 99 PHE A CA 1
ATOM 784 C C . PHE A 1 99 ? -12.618 12.161 3.478 1.00 54.25 99 PHE A C 1
ATOM 786 O O . PHE A 1 99 ? -12.385 12.171 2.272 1.00 54.25 99 PHE A O 1
ATOM 793 N N . SER A 1 100 ? -12.131 13.112 4.277 1.00 52.00 100 SER A N 1
ATOM 794 C CA . SER A 1 100 ? -11.052 14.000 3.848 1.00 52.00 100 SER A CA 1
ATOM 795 C C . SER A 1 100 ? -9.756 13.196 3.826 1.00 52.00 100 SER A C 1
ATOM 797 O O . SER A 1 100 ? -9.210 12.885 4.888 1.00 52.00 100 SER A O 1
ATOM 799 N N . ILE A 1 101 ? -9.278 12.863 2.620 1.00 52.72 101 ILE A N 1
ATOM 800 C CA . ILE A 1 101 ? -7.959 12.266 2.368 1.00 52.72 101 ILE A CA 1
ATOM 801 C C . ILE A 1 101 ? -6.886 13.345 2.581 1.00 52.72 101 ILE A C 1
ATOM 803 O O . ILE A 1 101 ? -6.167 13.742 1.663 1.00 52.72 101 ILE A O 1
ATOM 807 N N . SER A 1 102 ? -6.773 13.875 3.795 1.00 53.94 102 SER A N 1
ATOM 808 C CA . SER A 1 102 ? -5.517 14.484 4.208 1.00 53.94 102 SER A CA 1
ATOM 809 C C . SER A 1 102 ? -4.587 13.326 4.531 1.00 53.94 102 SER A C 1
ATOM 811 O O . SER A 1 102 ? -4.880 12.562 5.446 1.00 53.94 102 SER A O 1
ATOM 813 N N . ALA A 1 103 ? -3.494 13.153 3.783 1.00 55.88 103 ALA A N 1
ATOM 814 C CA . ALA A 1 103 ? -2.437 12.253 4.234 1.00 55.88 103 ALA A CA 1
ATOM 815 C C . ALA A 1 103 ? -2.058 12.695 5.651 1.00 55.88 103 ALA A C 1
ATOM 817 O O . ALA A 1 103 ? -1.622 13.835 5.820 1.00 55.88 103 ALA A O 1
ATOM 818 N N . GLY A 1 104 ? -2.329 11.848 6.648 1.00 56.53 104 GLY A N 1
ATOM 819 C CA . GLY A 1 104 ? -1.958 12.142 8.023 1.00 56.53 104 GLY A CA 1
ATOM 820 C C . GLY A 1 104 ? -0.478 12.497 8.057 1.00 56.53 104 GLY A C 1
ATOM 821 O O . GLY A 1 104 ? 0.319 11.863 7.362 1.00 56.53 104 GLY A O 1
ATOM 822 N N . ASP A 1 105 ? -0.120 13.531 8.813 1.00 61.09 105 ASP A N 1
ATOM 823 C CA . ASP A 1 105 ? 1.278 13.898 9.002 1.00 61.09 105 ASP A CA 1
ATOM 824 C C . ASP A 1 105 ? 1.927 12.855 9.916 1.00 61.09 105 ASP A C 1
ATOM 826 O O . ASP A 1 105 ? 2.042 13.017 11.130 1.00 61.09 105 ASP A O 1
ATOM 830 N N . THR A 1 106 ? 2.271 11.705 9.341 1.00 63.53 106 THR A N 1
ATOM 831 C CA . THR A 1 106 ? 3.053 10.677 10.027 1.00 63.53 106 THR A CA 1
ATOM 832 C C . THR A 1 106 ? 4.529 11.067 10.112 1.00 63.53 106 THR A C 1
ATOM 834 O O . THR A 1 106 ? 5.313 10.302 10.671 1.00 63.53 106 THR A O 1
ATOM 837 N N . GLY A 1 107 ? 4.906 12.251 9.599 1.00 65.00 107 GLY A N 1
ATOM 838 C CA . GLY A 1 107 ? 6.285 12.716 9.474 1.00 65.00 107 GLY A CA 1
ATOM 839 C C . GLY A 1 107 ? 7.094 11.943 8.430 1.00 65.00 107 GLY A C 1
ATOM 840 O O . GLY A 1 107 ? 8.314 12.071 8.387 1.00 65.00 107 GLY A O 1
ATOM 841 N N . GLU A 1 108 ? 6.440 11.107 7.618 1.00 70.06 108 GLU A N 1
ATOM 842 C CA . GLU A 1 108 ? 7.105 10.238 6.650 1.00 70.06 108 GLU A CA 1
ATOM 843 C C . GLU A 1 108 ? 7.308 10.954 5.315 1.00 70.06 108 GLU A C 1
ATOM 845 O O . GLU A 1 108 ? 6.368 11.473 4.707 1.00 70.06 108 GLU A O 1
ATOM 850 N N . GLU A 1 109 ? 8.551 10.954 4.834 1.00 69.06 109 GLU A N 1
ATOM 851 C CA . GLU A 1 109 ? 8.874 11.519 3.531 1.00 69.06 109 GLU A CA 1
ATOM 852 C C . GLU A 1 109 ? 8.192 10.734 2.404 1.00 69.06 109 GLU A C 1
ATOM 854 O O . GLU A 1 109 ? 8.068 9.505 2.427 1.00 69.06 109 GLU A O 1
ATOM 859 N N . ALA A 1 110 ? 7.752 11.458 1.374 1.00 70.38 110 ALA A N 1
ATOM 860 C CA . ALA A 1 110 ? 7.188 10.833 0.191 1.00 70.38 110 ALA A CA 1
ATOM 861 C C . ALA A 1 110 ? 8.280 10.051 -0.554 1.00 70.38 110 ALA A C 1
ATOM 863 O O . ALA A 1 110 ? 9.211 10.622 -1.118 1.00 70.38 110 ALA A O 1
ATOM 864 N N . GLU A 1 111 ? 8.134 8.732 -0.592 1.00 72.81 111 GLU A N 1
ATOM 865 C CA . GLU A 1 111 ? 9.037 7.859 -1.331 1.00 72.81 111 GLU A CA 1
ATOM 866 C C . GLU A 1 111 ? 8.944 8.124 -2.843 1.00 72.81 111 GLU A C 1
ATOM 868 O O . GLU A 1 111 ? 7.855 8.105 -3.429 1.00 72.81 111 GLU A O 1
ATOM 873 N N . SER A 1 112 ? 10.091 8.335 -3.497 1.00 83.19 112 SER A N 1
ATOM 874 C CA . SER A 1 112 ? 10.136 8.530 -4.951 1.00 83.19 112 SER A CA 1
ATOM 875 C C . SER A 1 112 ? 9.586 7.316 -5.712 1.00 83.19 112 SER A C 1
ATOM 877 O O . SER A 1 112 ? 9.772 6.168 -5.304 1.00 83.19 112 SER A O 1
ATOM 879 N N . VAL A 1 113 ? 8.960 7.556 -6.870 1.00 81.38 113 VAL A N 1
ATOM 880 C CA . VAL A 1 113 ? 8.420 6.488 -7.734 1.00 81.38 113 VAL A CA 1
ATOM 881 C C . VAL A 1 113 ? 9.507 5.478 -8.116 1.00 81.38 113 VAL A C 1
ATOM 883 O O . VAL A 1 113 ? 9.271 4.274 -8.085 1.00 81.38 113 VAL A O 1
ATOM 886 N N . THR A 1 114 ? 10.724 5.947 -8.400 1.00 84.69 114 THR A N 1
ATOM 887 C CA . THR A 1 114 ? 11.869 5.086 -8.729 1.00 84.69 114 THR A CA 1
ATOM 888 C C . THR A 1 114 ? 12.217 4.132 -7.589 1.00 84.69 114 THR A C 1
ATOM 890 O O . THR A 1 114 ? 12.457 2.951 -7.833 1.00 84.69 114 THR A O 1
ATOM 893 N N . HIS A 1 115 ? 12.206 4.614 -6.344 1.00 84.19 115 HIS A N 1
ATOM 894 C CA . HIS A 1 115 ? 12.503 3.784 -5.176 1.00 84.19 115 HIS A CA 1
ATOM 895 C C . HIS A 1 115 ? 11.394 2.746 -4.934 1.00 84.19 115 HIS A C 1
ATOM 897 O O . HIS A 1 115 ? 11.692 1.573 -4.702 1.00 84.19 115 HIS A O 1
ATOM 903 N N . GLN A 1 116 ? 10.126 3.132 -5.116 1.00 84.12 116 GLN A N 1
ATOM 904 C CA . GLN A 1 116 ? 8.998 2.197 -5.044 1.00 84.12 116 GLN A CA 1
ATOM 905 C C . GLN A 1 116 ? 9.101 1.086 -6.101 1.00 84.12 116 GLN A C 1
ATOM 907 O O . GLN A 1 116 ? 8.813 -0.076 -5.818 1.00 84.12 116 GLN A O 1
ATOM 912 N N . ILE A 1 117 ? 9.500 1.432 -7.329 1.00 84.38 117 ILE A N 1
ATOM 913 C CA . ILE A 1 117 ? 9.694 0.465 -8.416 1.00 84.38 117 ILE A CA 1
ATOM 914 C C . ILE A 1 117 ? 10.864 -0.474 -8.102 1.00 84.38 117 ILE A C 1
ATOM 916 O O . ILE A 1 117 ? 10.730 -1.687 -8.258 1.00 84.38 117 ILE A O 1
ATOM 920 N N . TYR A 1 118 ? 11.990 0.065 -7.628 1.00 87.12 118 TYR A N 1
ATOM 921 C CA . TYR A 1 118 ? 13.150 -0.735 -7.232 1.00 87.12 118 TYR A CA 1
ATOM 922 C C . TYR A 1 118 ? 12.774 -1.775 -6.175 1.00 87.12 118 TYR A C 1
ATOM 924 O O . TYR A 1 118 ? 13.044 -2.961 -6.349 1.00 87.12 118 TYR A O 1
ATOM 932 N N . ARG A 1 119 ? 12.089 -1.346 -5.112 1.00 87.31 119 ARG A N 1
ATOM 933 C CA . ARG A 1 119 ? 11.641 -2.244 -4.048 1.00 87.31 119 ARG A CA 1
ATOM 934 C C . ARG A 1 119 ? 10.691 -3.320 -4.549 1.00 87.31 119 ARG A C 1
ATOM 936 O O . ARG A 1 119 ? 10.856 -4.474 -4.167 1.00 87.31 119 ARG A O 1
ATOM 943 N N . PHE A 1 120 ? 9.748 -2.962 -5.419 1.00 85.38 120 PHE A N 1
ATOM 944 C CA . PHE A 1 120 ? 8.840 -3.929 -6.030 1.00 85.38 120 PHE A CA 1
ATOM 945 C C . PHE A 1 120 ? 9.604 -5.037 -6.768 1.00 85.38 120 PHE A C 1
ATOM 947 O O . PHE A 1 120 ? 9.371 -6.213 -6.505 1.00 85.38 120 PHE A O 1
ATOM 954 N N . TYR A 1 121 ? 10.560 -4.678 -7.631 1.00 84.62 121 TYR A N 1
ATOM 955 C CA . TYR A 1 121 ? 11.361 -5.668 -8.359 1.00 84.62 121 TYR A CA 1
ATOM 956 C C . TYR A 1 121 ? 12.338 -6.440 -7.464 1.00 84.62 121 TYR A C 1
ATOM 958 O O . TYR A 1 121 ? 12.635 -7.598 -7.748 1.00 84.62 121 TYR A O 1
ATOM 966 N N . ALA A 1 122 ? 12.821 -5.826 -6.383 1.00 88.25 122 ALA A N 1
ATOM 967 C CA . ALA A 1 122 ? 13.701 -6.461 -5.406 1.00 88.25 122 ALA A CA 1
ATOM 968 C C . ALA A 1 122 ? 12.951 -7.296 -4.345 1.00 88.25 122 ALA A C 1
ATOM 970 O O . ALA A 1 122 ? 13.596 -7.933 -3.516 1.00 88.25 122 ALA A O 1
ATOM 971 N N . GLY A 1 123 ? 11.612 -7.286 -4.338 1.00 84.44 123 GLY A N 1
ATOM 972 C CA . GLY A 1 123 ? 10.800 -7.969 -3.325 1.00 84.44 123 GLY A CA 1
ATOM 973 C C . GLY A 1 123 ? 10.940 -7.380 -1.914 1.00 84.44 123 GLY A C 1
ATOM 974 O O . GLY A 1 123 ? 10.760 -8.093 -0.930 1.00 84.44 123 GLY A O 1
ATOM 975 N N . ILE A 1 124 ? 11.293 -6.097 -1.800 1.00 85.81 124 ILE A N 1
ATOM 976 C CA . ILE A 1 124 ? 11.527 -5.426 -0.516 1.00 85.81 124 ILE A CA 1
ATOM 977 C C . ILE A 1 124 ? 10.209 -4.806 -0.011 1.00 85.81 124 ILE A C 1
ATOM 979 O O . ILE A 1 124 ? 9.634 -3.948 -0.697 1.00 85.81 124 ILE A O 1
ATOM 983 N N . PRO A 1 125 ? 9.734 -5.168 1.195 1.00 85.06 125 PRO A N 1
ATOM 984 C CA . PRO A 1 125 ? 8.477 -4.651 1.737 1.00 85.06 125 PRO A CA 1
ATOM 985 C C . PRO A 1 125 ? 8.546 -3.149 2.032 1.00 85.06 125 PRO A C 1
ATOM 987 O O . PRO A 1 125 ? 9.628 -2.575 2.174 1.00 85.06 125 PRO A O 1
ATOM 990 N N . THR A 1 126 ? 7.386 -2.495 2.116 1.00 85.88 126 THR A N 1
ATOM 991 C CA . THR A 1 126 ? 7.315 -1.074 2.488 1.00 85.88 126 THR A CA 1
ATOM 992 C C . THR A 1 126 ? 7.586 -0.942 3.975 1.00 85.88 126 THR A C 1
ATOM 994 O O . THR A 1 126 ? 6.898 -1.560 4.792 1.00 85.88 126 THR A O 1
ATOM 997 N N . VAL A 1 127 ? 8.584 -0.124 4.308 1.00 84.81 127 VAL A N 1
ATOM 998 C CA . VAL A 1 127 ? 8.861 0.317 5.674 1.00 84.81 127 VAL A CA 1
ATOM 999 C C . VAL A 1 127 ? 8.060 1.590 5.902 1.00 84.81 127 VAL A C 1
ATOM 1001 O O . VAL A 1 127 ? 8.254 2.572 5.186 1.00 84.81 127 VAL A O 1
ATOM 1004 N N . SER A 1 128 ? 7.122 1.552 6.847 1.00 86.25 128 SER A N 1
ATOM 1005 C CA . SER A 1 128 ? 6.308 2.714 7.185 1.00 86.25 128 SER A CA 1
ATOM 1006 C C . SER A 1 128 ? 5.785 2.642 8.616 1.00 86.25 128 SER A C 1
ATOM 1008 O O . SER A 1 128 ? 5.207 1.640 9.030 1.00 86.25 128 SER A O 1
ATOM 1010 N N . ILE A 1 129 ? 5.902 3.756 9.334 1.00 85.94 129 ILE A N 1
ATOM 1011 C CA . ILE A 1 129 ? 5.345 3.960 10.673 1.00 85.94 129 ILE A CA 1
ATOM 1012 C C . ILE A 1 129 ? 3.821 3.807 10.637 1.00 85.94 129 ILE A C 1
ATOM 1014 O O . ILE A 1 129 ? 3.233 3.221 11.547 1.00 85.94 129 ILE A O 1
ATOM 1018 N N . ALA A 1 130 ? 3.162 4.325 9.595 1.00 85.56 130 ALA A N 1
ATOM 1019 C CA . ALA A 1 130 ? 1.719 4.189 9.430 1.00 85.56 130 ALA A CA 1
ATOM 1020 C C . ALA A 1 130 ? 1.297 2.720 9.302 1.00 85.56 130 ALA A C 1
ATOM 1022 O O . ALA A 1 130 ? 0.339 2.296 9.948 1.00 85.56 130 ALA A O 1
ATOM 1023 N N . LYS A 1 131 ? 2.044 1.934 8.516 1.00 88.00 131 LYS A N 1
ATOM 1024 C CA . LYS A 1 131 ? 1.822 0.490 8.366 1.00 88.00 131 LYS A CA 1
ATOM 1025 C C . LYS A 1 131 ? 1.981 -0.234 9.702 1.00 88.00 131 LYS A C 1
ATOM 1027 O O . LYS A 1 131 ? 1.105 -1.009 10.074 1.00 88.00 131 LYS A O 1
ATOM 1032 N N . ASP A 1 132 ? 3.046 0.051 10.443 1.00 87.44 132 ASP A N 1
ATOM 1033 C CA . ASP A 1 132 ? 3.304 -0.605 11.728 1.00 87.44 132 ASP A CA 1
ATOM 1034 C C . ASP A 1 132 ? 2.198 -0.306 12.753 1.00 87.44 132 ASP A C 1
ATOM 1036 O O . ASP A 1 132 ? 1.710 -1.210 13.435 1.00 87.44 132 ASP A O 1
ATOM 1040 N N . LYS A 1 133 ? 1.725 0.947 12.817 1.00 85.94 133 LYS A N 1
ATOM 1041 C CA . LYS A 1 133 ? 0.594 1.347 13.675 1.00 85.94 133 LYS A CA 1
ATOM 1042 C C . LYS A 1 133 ? -0.713 0.658 13.283 1.00 85.94 133 LYS A C 1
ATOM 1044 O O . LYS A 1 133 ? -1.468 0.220 14.158 1.00 85.94 133 LYS A O 1
ATOM 1049 N N . LEU A 1 134 ? -0.968 0.546 11.981 1.00 85.44 134 LEU A N 1
ATOM 1050 C CA . LEU A 1 134 ? -2.135 -0.134 11.427 1.00 85.44 134 LEU A CA 1
ATOM 1051 C C . LEU A 1 134 ? -2.139 -1.616 11.824 1.00 85.44 134 LEU A C 1
ATOM 1053 O O . LEU A 1 134 ? -3.126 -2.105 12.370 1.00 85.44 134 LEU A O 1
ATOM 1057 N N . LEU A 1 135 ? -1.009 -2.303 11.636 1.00 86.69 135 LEU A N 1
ATOM 1058 C CA . LEU A 1 135 ? -0.843 -3.711 12.001 1.00 86.69 135 LEU A CA 1
ATOM 1059 C C . LEU A 1 135 ? -0.985 -3.937 13.509 1.00 86.69 135 LEU A C 1
ATOM 1061 O O . LEU A 1 135 ? -1.693 -4.854 13.927 1.00 86.69 135 LEU A O 1
ATOM 1065 N N . ALA A 1 136 ? -0.374 -3.080 14.331 1.00 85.69 136 ALA A N 1
ATOM 1066 C CA . ALA A 1 136 ? -0.483 -3.163 15.786 1.00 85.69 136 ALA A CA 1
ATOM 1067 C C . ALA A 1 136 ? -1.935 -3.003 16.272 1.00 85.69 136 ALA A C 1
ATOM 1069 O O . ALA A 1 136 ? -2.379 -3.719 17.169 1.00 85.69 136 ALA A O 1
ATOM 1070 N N . SER A 1 137 ? -2.696 -2.099 15.652 1.00 83.38 137 SER A N 1
ATOM 1071 C CA . SER A 1 137 ? -4.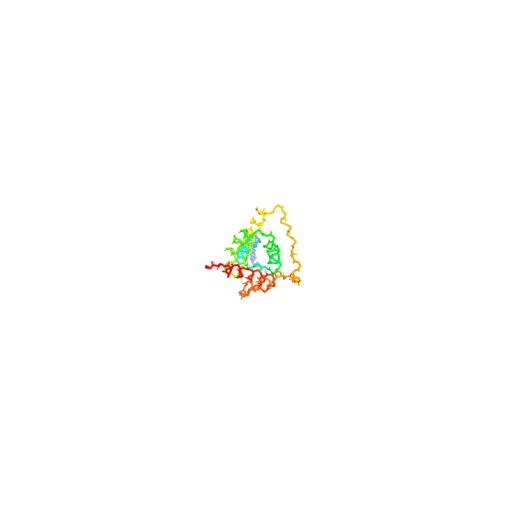093 -1.843 16.023 1.00 83.38 137 SER A CA 1
ATOM 1072 C C . SER A 1 137 ? -5.012 -3.010 15.686 1.00 83.38 137 SER A C 1
ATOM 1074 O O . SER A 1 137 ? -5.914 -3.331 16.457 1.00 83.38 137 SER A O 1
ATOM 1076 N N . LEU A 1 138 ? -4.759 -3.683 14.565 1.00 79.56 138 LEU A N 1
ATOM 1077 C CA . LEU A 1 138 ? -5.499 -4.886 14.190 1.00 79.56 138 LEU A CA 1
ATOM 1078 C C . LEU A 1 138 ? -5.145 -6.083 15.073 1.00 79.56 138 LEU A C 1
ATOM 1080 O O . LEU A 1 138 ? -6.033 -6.835 15.473 1.00 79.56 138 LEU A O 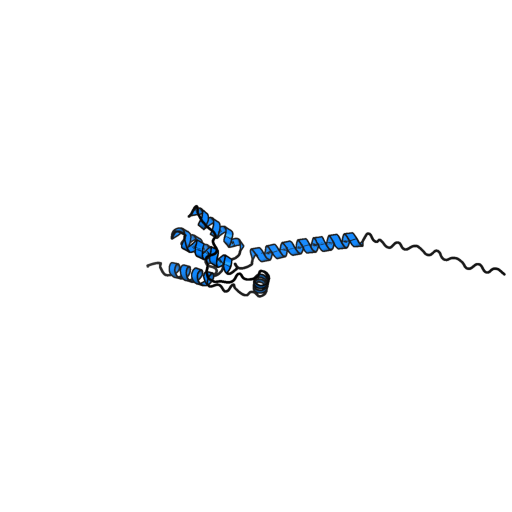1
ATOM 1084 N N . ALA A 1 139 ? -3.869 -6.237 15.435 1.00 80.00 139 ALA A N 1
ATOM 1085 C CA . ALA A 1 139 ? -3.445 -7.268 16.379 1.00 80.00 139 ALA A CA 1
ATOM 1086 C C . ALA A 1 139 ? -4.126 -7.093 17.750 1.00 80.00 139 ALA A C 1
ATOM 1088 O O . ALA A 1 139 ? -4.587 -8.069 18.345 1.00 80.00 139 ALA A O 1
ATOM 1089 N N . ALA A 1 140 ? -4.265 -5.849 18.221 1.00 74.12 140 ALA A N 1
ATOM 1090 C CA . ALA A 1 140 ? -4.973 -5.541 19.461 1.00 74.12 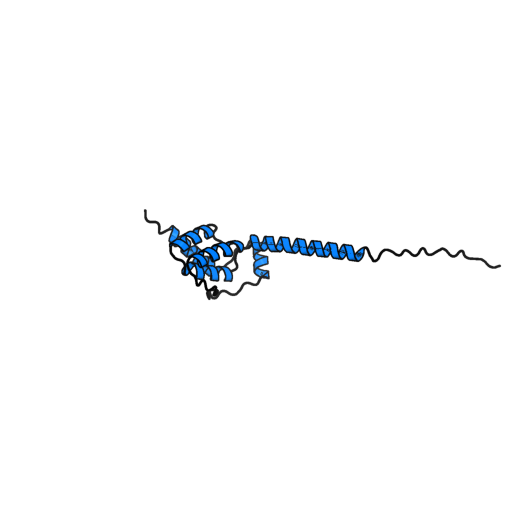140 ALA A CA 1
ATOM 1091 C C . ALA A 1 140 ? -6.470 -5.908 19.402 1.00 74.12 140 ALA A C 1
ATOM 1093 O O . ALA A 1 140 ? -7.012 -6.401 20.390 1.00 74.12 140 ALA A O 1
ATOM 1094 N N . GLN A 1 141 ? -7.131 -5.742 18.251 1.00 66.25 141 GLN A N 1
ATOM 1095 C CA . GLN A 1 141 ? -8.529 -6.159 18.072 1.00 66.25 141 GLN A CA 1
ATOM 1096 C C . GLN A 1 141 ? -8.705 -7.680 18.089 1.00 66.25 141 GLN A C 1
ATOM 1098 O O . GLN A 1 141 ? -9.659 -8.178 18.683 1.00 66.25 141 GLN A O 1
ATOM 1103 N N . GLY A 1 142 ? -7.772 -8.428 17.492 1.00 57.75 142 GLY A N 1
ATOM 1104 C CA . GLY A 1 142 ? -7.787 -9.894 17.527 1.00 57.75 142 GLY A CA 1
ATOM 1105 C C . GLY A 1 142 ? -7.601 -10.472 18.935 1.00 57.75 142 GLY A C 1
ATOM 1106 O O . GLY A 1 142 ? -8.133 -11.538 19.233 1.00 57.75 142 GLY A O 1
ATOM 1107 N N . SER A 1 143 ? -6.897 -9.749 19.813 1.00 53.31 143 SER A N 1
ATOM 1108 C CA . SER A 1 143 ? -6.643 -10.163 21.198 1.00 53.31 143 SER A CA 1
ATOM 1109 C C . SER A 1 143 ? -7.741 -9.751 22.189 1.00 53.31 143 SER A C 1
ATOM 1111 O O . SER A 1 143 ? -7.726 -10.210 23.327 1.00 53.31 143 SER A O 1
ATOM 1113 N N . ALA A 1 144 ? -8.686 -8.898 21.782 1.00 47.38 144 ALA A N 1
ATOM 1114 C CA . ALA A 1 144 ? -9.766 -8.382 22.627 1.00 47.38 144 ALA A CA 1
ATOM 1115 C C . ALA A 1 144 ? -11.062 -9.209 22.540 1.00 47.38 144 ALA A C 1
ATOM 1117 O O . ALA A 1 144 ? -12.134 -8.705 22.867 1.00 47.38 144 ALA A O 1
ATOM 1118 N N . LYS A 1 145 ? -10.989 -10.466 22.085 1.00 37.56 145 LYS A N 1
ATOM 1119 C CA . LYS A 1 145 ? -12.121 -11.397 22.111 1.00 37.56 145 LYS A CA 1
ATOM 1120 C C . LYS A 1 145 ? -12.138 -12.084 23.488 1.00 37.56 145 LYS A C 1
ATOM 1122 O O . LYS A 1 145 ? -11.255 -12.903 23.729 1.00 37.56 145 LYS A O 1
ATOM 1127 N N . PRO A 1 146 ? -13.058 -11.736 24.407 1.00 42.56 146 PRO A N 1
ATOM 1128 C CA . PRO A 1 146 ? -13.172 -12.452 25.668 1.00 42.56 146 PRO A CA 1
ATOM 1129 C C . PRO A 1 146 ? -13.801 -13.824 25.392 1.00 42.56 146 PRO A C 1
ATOM 1131 O O . PRO A 1 146 ? -14.800 -13.912 24.671 1.00 42.56 146 PRO A O 1
ATOM 1134 N N . GLU A 1 147 ? -13.175 -14.875 25.921 1.00 37.38 147 GLU A N 1
ATOM 1135 C CA . GLU A 1 147 ? -13.844 -16.153 26.206 1.00 37.38 147 GLU A CA 1
ATOM 1136 C C . GLU A 1 147 ? -14.905 -15.979 27.301 1.00 37.38 147 GLU A C 1
ATOM 1138 O O . GLU A 1 147 ? -14.699 -15.128 28.201 1.00 37.38 147 GLU A O 1
#

Organism: Pseudomonas fluorescens (strain SBW25) (NCBI:txid216595)

pLDDT: mean 72.51, std 14.3, range [37.38, 88.25]

Sequence (147 aa):
MFSEQPQQPIAATKKSIFASTWFFILATGCAIWAGSKSSDYYWQHSEMSARQYAMVWDGYQRLSPEGQTKFGSVLLKGFLLKPELSAITDIALQERDSFSISAGDTGEEAESVTHQIYRFYAGIPTVSIAKDKLLASLAAQGSAKPE

Radius of gyration: 29.26 Å; chains: 1; bounding box: 61×31×110 Å

Secondary structure (DSSP, 8-state):
----------------SHHHHHHHHHHHHHHHHHHHHHHHHHHHHPBPPHHHHHHHHHHHHHS-HHHHHHHHHHHTTSS-BTTHHHHHHHHHHHH-TT--------S-----HHHHHHHHHHTPPPP-HHHHHHHHHHHHHHH----

Foldseek 3Di:
DDDDDDDDPPPPPPDDPPVVVVVVVVVVVVVVVVVVVVVVVCQQQFFDAQLLLQLLLVLLVPADPVLVVVVLVQCVVLTDGNVVSVVSVVSSCVRDVDSPSPRHPQVDDGDDPVRSVVCSVVVNDHDYPSSVVSVVVSVVVVVPDDD